Protein AF-A0A3D1CUQ1-F1 (afdb_monomer)

pLDDT: mean 96.92, std 2.66, range [75.31, 98.81]

Mean predicted aligned error: 4.0 Å

Solvent-accessible surface area (backbone atoms only — not comparable to full-atom values): 6976 Å² total; per-residue (Å²): 112,74,66,58,54,52,53,55,47,51,54,48,48,56,54,50,75,69,60,62,53,64,35,72,67,31,57,82,62,23,72,33,63,72,55,46,70,77,44,68,88,57,63,58,69,59,53,31,39,53,54,31,43,74,72,77,26,44,60,46,75,86,38,49,64,54,74,76,61,62,45,58,51,52,52,52,53,43,51,53,52,47,49,50,53,52,49,53,52,51,53,50,54,51,46,34,40,75,73,63,78,42,81,82,84,86,54,92,92,66,77,93,43,98,85,56,128

Sequence (117 aa):
EILVFADRLRTELQVLEQLEVEGKLTGAVGNFNAHQIIWPNADWLKLSAEFITSLGLKPQLVTTQILPAESYSRIFSSLVRINGILLDLTQDIWRYISDGCLIQKPISGQVGSSTMP

Radius of gyration: 24.75 Å; Cα contacts (8 Å, |Δi|>4): 100; chains: 1; bounding box: 49×30×69 Å

Secondary structure (DSSP, 8-state):
-HHHHHHHHHHHHHHHHTPPPEE----SSSS-HHHHHH-TTS-HHHHHHHHHHHTT-EE--S-SSS--SHHHHHHHHHHHHHHHHHHHHHHHHHHHHHTTSS-PPP-TT--S-SS--

Nearest PDB structures (foldseek):
  2ptr-assembly1_A-2  TM=9.852E-01  e=9.232E-10  Escherichia coli
  3gzh-assembly1_A  TM=9.843E-01  e=1.294E-09  Escherichia coli O157:H7
  2ptq-assembly1_A  TM=9.825E-01  e=1.384E-09  Escherichia coli
  2ptr-assembly1_B-2  TM=9.876E-01  e=3.327E-09  Escherichia coli
  2pts-assembly1_A  TM=9.865E-01  e=3.084E-08  Escherichia coli

Structure (mmCIF, N/CA/C/O backbone):
data_AF-A0A3D1CUQ1-F1
#
_entry.id   AF-A0A3D1CUQ1-F1
#
loop_
_atom_site.group_PDB
_atom_site.id
_atom_site.type_symbol
_atom_site.label_atom_id
_atom_site.label_alt_id
_atom_site.label_comp_id
_atom_site.label_asym_id
_atom_site.label_entity_id
_atom_site.label_seq_id
_atom_site.pdbx_PDB_ins_code
_atom_site.Cartn_x
_atom_site.Cartn_y
_atom_site.Cartn_z
_atom_site.occupancy
_atom_site.B_iso_or_equiv
_atom_site.auth_seq_id
_atom_site.auth_comp_id
_atom_site.auth_asym_id
_atom_site.auth_atom_id
_atom_site.pdbx_PDB_model_num
ATOM 1 N N . GLU A 1 1 ? -24.219 -1.281 14.483 1.00 93.88 1 GLU A N 1
ATOM 2 C CA . GLU A 1 1 ? -23.146 -0.270 14.348 1.00 93.88 1 GLU A CA 1
ATOM 3 C C . GLU A 1 1 ? -21.776 -0.866 14.025 1.00 93.88 1 GLU A C 1
ATOM 5 O O . GLU A 1 1 ? -21.452 -0.917 12.851 1.00 93.88 1 GLU A O 1
ATOM 10 N N . ILE A 1 2 ? -20.989 -1.411 14.966 1.00 97.00 2 ILE A N 1
ATOM 11 C CA . ILE A 1 2 ? -19.577 -1.811 14.700 1.00 97.00 2 ILE A CA 1
ATOM 12 C C . ILE A 1 2 ? -19.378 -2.765 13.503 1.00 97.00 2 ILE A C 1
ATOM 14 O O . ILE A 1 2 ? -18.418 -2.617 12.747 1.00 97.00 2 ILE A O 1
ATOM 18 N N . LEU A 1 3 ? -20.298 -3.710 13.276 1.00 98.19 3 LEU A N 1
ATOM 19 C CA . LEU A 1 3 ? -20.234 -4.615 12.118 1.00 98.19 3 LEU A CA 1
ATOM 20 C C . LEU A 1 3 ? -20.277 -3.883 10.763 1.00 98.19 3 LEU A C 1
ATOM 22 O O . LEU A 1 3 ? -19.680 -4.370 9.809 1.00 98.19 3 LEU A O 1
ATOM 26 N N . VAL A 1 4 ? -20.919 -2.712 10.680 1.00 98.38 4 VAL A N 1
ATOM 27 C CA . VAL A 1 4 ? -20.962 -1.888 9.458 1.00 98.38 4 VAL A CA 1
ATOM 28 C C . VAL A 1 4 ? -19.558 -1.408 9.090 1.00 98.38 4 VAL A C 1
ATOM 30 O O . VAL A 1 4 ? -19.155 -1.490 7.932 1.00 98.38 4 VAL A O 1
ATOM 33 N N . PHE A 1 5 ? -18.773 -0.964 10.076 1.00 98.44 5 PHE A N 1
ATOM 34 C CA . PHE A 1 5 ? -17.382 -0.563 9.863 1.00 98.44 5 PHE A CA 1
ATOM 35 C C . PHE A 1 5 ? -16.502 -1.748 9.473 1.00 98.44 5 PHE A C 1
ATOM 37 O O . PHE A 1 5 ? -15.701 -1.627 8.550 1.00 98.44 5 PHE A O 1
ATOM 44 N N . ALA A 1 6 ? -16.675 -2.899 10.129 1.00 98.31 6 ALA A N 1
ATOM 45 C CA . ALA A 1 6 ? -15.927 -4.111 9.799 1.00 98.31 6 ALA A CA 1
ATOM 46 C C . ALA A 1 6 ? -16.175 -4.561 8.348 1.00 98.31 6 ALA A C 1
ATOM 48 O O . ALA A 1 6 ? -15.229 -4.903 7.640 1.00 98.31 6 ALA A O 1
ATOM 49 N N . ASP A 1 7 ? -17.426 -4.513 7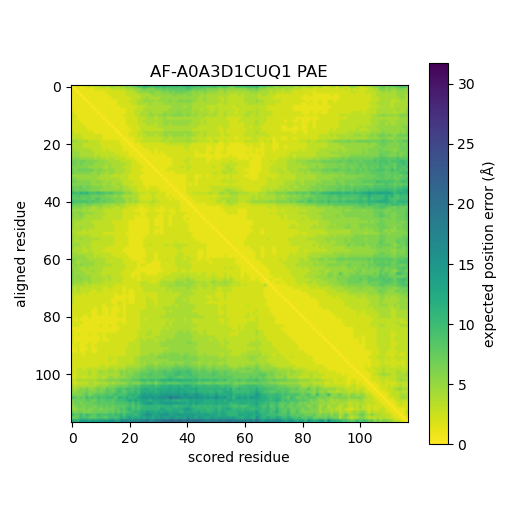.886 1.00 98.44 7 ASP A N 1
ATOM 50 C CA . ASP A 1 7 ? -17.786 -4.877 6.514 1.00 98.44 7 ASP A CA 1
ATOM 51 C C . ASP A 1 7 ? -17.214 -3.900 5.469 1.00 98.44 7 ASP A C 1
ATOM 53 O O . ASP A 1 7 ? -16.602 -4.323 4.481 1.00 98.44 7 ASP A O 1
ATOM 57 N N . ARG A 1 8 ? -17.316 -2.588 5.733 1.00 98.38 8 ARG A N 1
ATOM 58 C CA . ARG A 1 8 ? -16.716 -1.533 4.895 1.00 98.38 8 ARG A CA 1
ATOM 59 C C . ARG A 1 8 ? -15.194 -1.680 4.806 1.00 98.38 8 ARG A C 1
ATOM 61 O O . ARG A 1 8 ? -14.641 -1.649 3.709 1.00 98.38 8 ARG A O 1
ATOM 68 N N . LEU A 1 9 ? -14.521 -1.880 5.944 1.00 98.44 9 LEU A N 1
ATOM 69 C CA . LEU A 1 9 ? -13.068 -2.070 5.999 1.00 98.44 9 LEU A CA 1
ATOM 70 C C . LEU A 1 9 ? -12.637 -3.328 5.256 1.00 98.44 9 LEU A C 1
ATOM 72 O O . LEU A 1 9 ? -11.686 -3.274 4.486 1.00 98.44 9 LEU A O 1
ATOM 76 N N . ARG A 1 10 ? -13.345 -4.446 5.445 1.00 98.19 10 ARG A N 1
ATOM 77 C CA . ARG A 1 10 ? -13.057 -5.698 4.738 1.00 98.19 10 ARG A CA 1
ATOM 78 C C . ARG A 1 10 ? -13.076 -5.500 3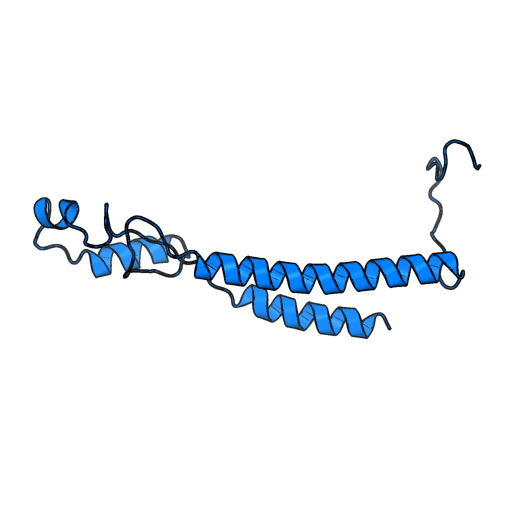.224 1.00 98.19 10 ARG A C 1
ATOM 80 O O . ARG A 1 10 ? -12.168 -5.968 2.546 1.00 98.19 10 ARG A O 1
ATOM 87 N N . THR A 1 11 ? -14.078 -4.793 2.711 1.00 97.31 11 THR A N 1
ATOM 88 C CA . THR A 1 11 ? -14.204 -4.521 1.273 1.00 97.31 11 THR A CA 1
ATOM 89 C C . THR A 1 11 ? -13.031 -3.685 0.758 1.00 97.31 11 THR A C 1
ATOM 91 O O . THR A 1 11 ? -12.413 -4.036 -0.243 1.00 97.31 11 THR A O 1
ATOM 94 N N . GLU A 1 12 ? -12.663 -2.610 1.458 1.00 97.81 12 GLU A N 1
ATOM 95 C CA . GLU A 1 12 ? -11.539 -1.762 1.040 1.00 97.81 12 GLU A CA 1
ATOM 96 C C . GLU A 1 12 ? -10.170 -2.439 1.201 1.00 97.81 12 GLU A C 1
ATOM 98 O O . GLU A 1 12 ? -9.266 -2.190 0.403 1.00 97.81 12 GLU A O 1
ATOM 103 N N . LEU A 1 13 ? -10.011 -3.326 2.188 1.00 98.12 13 LEU A N 1
ATOM 104 C CA . LEU A 1 13 ? -8.811 -4.152 2.335 1.00 98.12 13 LEU A CA 1
ATOM 105 C C . LEU A 1 13 ? -8.662 -5.125 1.164 1.00 98.12 13 LEU A C 1
ATOM 107 O O . LEU A 1 13 ? -7.577 -5.216 0.603 1.00 98.12 13 LEU A O 1
ATOM 111 N N . GLN A 1 14 ? -9.748 -5.772 0.730 1.00 97.88 14 GLN A N 1
ATOM 112 C CA . GLN A 1 14 ? -9.728 -6.637 -0.456 1.00 97.88 14 GLN A CA 1
ATOM 113 C C . GLN A 1 14 ? -9.339 -5.869 -1.722 1.00 97.88 14 GLN A C 1
ATOM 115 O O . GLN A 1 14 ? -8.599 -6.391 -2.553 1.00 97.88 14 GLN A O 1
ATOM 120 N N . VAL A 1 15 ? -9.805 -4.623 -1.870 1.00 97.62 15 VAL A N 1
ATOM 121 C CA . VAL A 1 15 ? -9.374 -3.756 -2.976 1.00 97.62 15 VAL A CA 1
ATOM 122 C C . VAL A 1 15 ? -7.878 -3.475 -2.874 1.00 97.62 15 VAL A C 1
ATOM 124 O O . VAL A 1 15 ? -7.169 -3.664 -3.857 1.00 97.62 15 VAL A O 1
ATOM 127 N N . LEU A 1 16 ? -7.390 -3.058 -1.701 1.00 97.81 16 LEU A N 1
ATOM 128 C CA . LEU A 1 16 ? -5.979 -2.735 -1.479 1.00 97.81 16 LEU A CA 1
ATOM 129 C C . LEU A 1 16 ? -5.056 -3.935 -1.747 1.00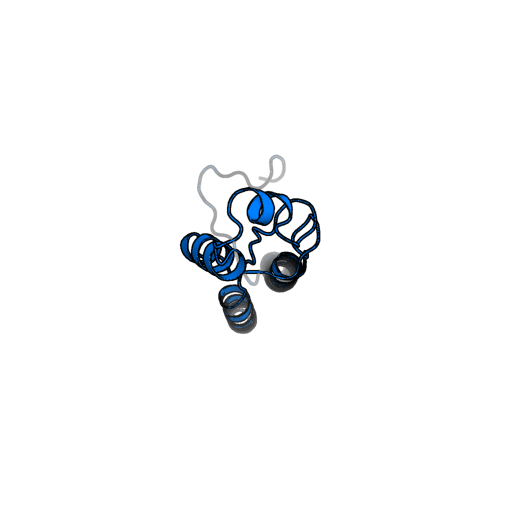 97.81 16 LEU A C 1
ATOM 131 O O . LEU A 1 16 ? -4.020 -3.761 -2.382 1.00 97.81 16 LEU A O 1
ATOM 135 N N . GLU A 1 17 ? -5.441 -5.136 -1.313 1.00 97.00 17 GLU A N 1
ATOM 136 C CA . GLU A 1 17 ? -4.695 -6.388 -1.526 1.00 97.00 17 GLU A CA 1
ATOM 137 C C . GLU A 1 17 ? -4.545 -6.759 -3.008 1.00 97.00 17 GLU A C 1
ATOM 139 O O . GLU A 1 17 ? -3.582 -7.425 -3.383 1.00 97.00 17 GLU A O 1
ATOM 144 N N . GLN A 1 18 ? -5.473 -6.321 -3.862 1.00 96.88 18 GLN A N 1
ATOM 145 C CA . GLN A 1 18 ? -5.435 -6.569 -5.306 1.00 96.88 18 GLN A CA 1
ATOM 146 C C . GLN A 1 18 ? -4.629 -5.517 -6.082 1.00 96.88 18 GLN A C 1
ATOM 148 O O . GLN A 1 18 ? -4.417 -5.674 -7.286 1.00 96.88 18 GLN A O 1
ATOM 153 N N . LEU A 1 19 ? -4.199 -4.425 -5.440 1.00 97.25 19 LEU A N 1
ATOM 154 C CA . LEU A 1 19 ? -3.448 -3.373 -6.117 1.00 97.25 19 LEU A CA 1
ATOM 155 C C . LEU A 1 19 ? -1.989 -3.780 -6.318 1.00 97.25 19 LEU A C 1
ATOM 157 O O . LEU A 1 19 ? -1.227 -3.962 -5.373 1.00 97.25 19 LEU A O 1
ATOM 161 N N . GLU A 1 20 ? -1.580 -3.842 -7.580 1.00 95.69 20 GLU A N 1
ATOM 162 C CA . GLU A 1 20 ? -0.199 -4.128 -7.956 1.00 95.69 20 GLU A CA 1
ATOM 163 C C . GLU A 1 20 ? 0.663 -2.859 -7.943 1.00 95.69 20 GLU A C 1
ATOM 165 O O . GLU A 1 20 ? 0.254 -1.793 -8.423 1.00 95.69 20 GLU A O 1
ATOM 170 N N . VAL A 1 21 ? 1.895 -2.997 -7.451 1.00 97.00 21 VAL A N 1
ATOM 171 C CA . VAL A 1 21 ? 2.932 -1.969 -7.568 1.00 97.00 21 VAL A CA 1
ATOM 172 C C . VAL A 1 21 ? 3.678 -2.183 -8.881 1.00 97.00 21 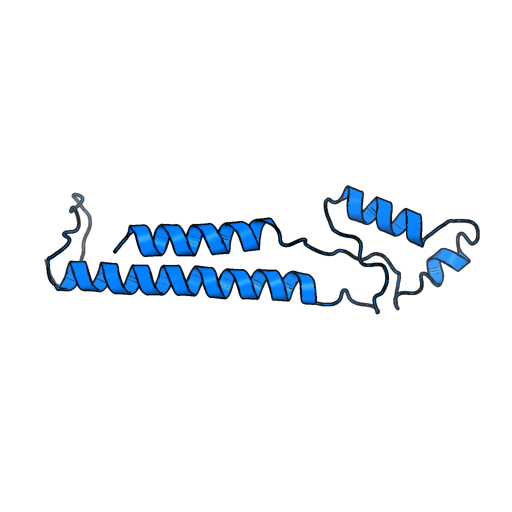VAL A C 1
ATOM 174 O O . VAL A 1 21 ? 4.237 -3.254 -9.126 1.00 97.00 21 VAL A O 1
ATOM 177 N N . GLU A 1 22 ? 3.684 -1.163 -9.734 1.00 98.00 22 GLU A N 1
ATOM 178 C CA . GLU A 1 22 ? 4.410 -1.193 -11.000 1.00 98.00 22 GLU A CA 1
ATOM 179 C C . GLU A 1 22 ? 5.888 -0.820 -10.802 1.00 98.00 22 GLU A C 1
ATOM 181 O O . GLU A 1 22 ? 6.244 -0.038 -9.920 1.00 98.00 22 GLU A O 1
ATOM 186 N N . GLY A 1 23 ? 6.757 -1.378 -11.642 1.00 97.81 23 GLY A N 1
ATOM 187 C CA . GLY A 1 23 ? 8.177 -1.043 -11.718 1.00 97.81 23 GLY A CA 1
ATOM 188 C C . GLY A 1 23 ? 8.613 -0.833 -13.165 1.00 97.81 23 GLY A C 1
ATOM 189 O O . GLY A 1 23 ? 7.962 -1.318 -14.090 1.00 97.81 23 GLY A O 1
ATOM 190 N N . LYS A 1 24 ? 9.725 -0.114 -13.378 1.00 97.62 24 LYS A N 1
ATOM 191 C CA . LYS A 1 24 ? 10.259 0.140 -14.726 1.00 97.62 24 LYS A CA 1
ATOM 192 C C . LYS A 1 24 ? 11.770 -0.005 -14.825 1.00 97.62 24 LYS A C 1
ATOM 194 O O . LYS A 1 24 ? 12.516 0.446 -13.957 1.00 97.62 24 LYS A O 1
ATOM 199 N N . LEU A 1 25 ? 12.208 -0.512 -15.972 1.00 98.00 25 LEU A N 1
ATOM 200 C CA . LEU A 1 25 ? 13.591 -0.528 -16.432 1.00 98.00 25 LEU A CA 1
ATOM 201 C C . LEU A 1 25 ? 13.564 -0.366 -17.952 1.00 98.00 25 LEU A C 1
ATOM 203 O O . LEU A 1 25 ? 13.371 -1.324 -18.681 1.00 98.00 25 LEU A O 1
ATOM 207 N N . THR A 1 26 ? 13.673 0.866 -18.439 1.00 97.62 26 THR A N 1
ATOM 208 C CA . THR A 1 26 ? 13.473 1.205 -19.867 1.00 97.62 26 THR A CA 1
ATOM 209 C C . THR A 1 26 ? 14.509 2.217 -20.379 1.00 97.62 26 THR A C 1
ATOM 211 O O . THR A 1 26 ? 14.409 2.784 -21.469 1.00 97.62 26 THR A O 1
ATOM 214 N N . GLY A 1 27 ? 15.561 2.455 -19.589 1.00 96.62 27 GLY A N 1
ATOM 215 C CA . GLY A 1 27 ? 16.605 3.435 -19.883 1.00 96.62 27 GLY A CA 1
ATOM 216 C C . GLY A 1 27 ? 16.171 4.891 -19.669 1.00 96.62 27 GLY A C 1
ATOM 217 O O . GLY A 1 27 ? 15.201 5.177 -18.965 1.00 96.62 27 GLY A O 1
ATOM 218 N N . ALA A 1 28 ? 16.936 5.817 -20.258 1.00 97.38 28 ALA A N 1
ATOM 219 C CA . ALA A 1 28 ? 16.835 7.253 -19.986 1.00 97.38 28 ALA A CA 1
ATOM 220 C C . ALA A 1 28 ? 15.489 7.876 -20.385 1.00 97.38 28 ALA A C 1
ATOM 222 O O . ALA A 1 28 ? 15.029 8.787 -19.712 1.00 97.38 28 ALA A O 1
ATOM 223 N N . VAL A 1 29 ? 14.867 7.397 -21.465 1.00 97.31 29 VAL A N 1
ATOM 224 C CA . VAL A 1 29 ? 13.638 7.985 -22.033 1.00 97.31 29 VAL A CA 1
ATOM 225 C C . VAL A 1 29 ? 12.593 6.937 -22.427 1.00 97.31 29 VAL A C 1
ATOM 227 O O . VAL A 1 29 ? 11.708 7.240 -23.214 1.00 97.31 29 VAL A O 1
ATOM 230 N N . GLY A 1 30 ? 12.705 5.706 -21.920 1.00 97.19 30 GLY A N 1
ATOM 231 C CA . GLY A 1 30 ? 11.714 4.656 -22.186 1.00 97.19 30 GLY A CA 1
ATOM 232 C C . GLY A 1 30 ? 12.026 3.688 -23.331 1.00 97.19 30 GLY A C 1
ATOM 233 O O . GLY A 1 30 ? 11.277 2.744 -23.531 1.00 97.19 30 GLY A O 1
ATOM 234 N N . ASN A 1 31 ? 13.121 3.897 -24.072 1.00 97.00 31 ASN A N 1
ATOM 235 C CA . ASN A 1 31 ? 13.373 3.208 -25.349 1.00 97.00 31 ASN A CA 1
ATOM 236 C C . ASN A 1 31 ? 14.628 2.321 -25.373 1.00 97.00 31 ASN A C 1
ATOM 238 O O . ASN A 1 31 ? 15.076 1.928 -26.442 1.00 97.00 31 ASN A O 1
ATOM 242 N N . PHE A 1 32 ? 15.261 2.052 -24.227 1.00 97.56 32 PHE A N 1
ATOM 243 C CA . PHE A 1 32 ? 16.458 1.196 -24.151 1.00 97.56 32 PHE A CA 1
ATOM 244 C C . PHE A 1 32 ? 17.668 1.637 -25.006 1.00 97.56 32 PHE A C 1
ATOM 246 O O . PHE A 1 32 ? 18.616 0.873 -25.131 1.00 97.56 32 PHE A O 1
ATOM 253 N N . ASN A 1 33 ? 17.711 2.875 -25.520 1.00 97.56 33 ASN A N 1
ATOM 254 C CA . ASN A 1 33 ? 18.725 3.355 -26.481 1.00 97.56 33 ASN A CA 1
ATOM 255 C C . ASN A 1 33 ? 20.175 2.933 -26.162 1.00 97.56 33 ASN A C 1
ATOM 257 O O . ASN A 1 33 ? 20.850 2.343 -26.998 1.00 97.56 33 ASN A O 1
ATOM 261 N N . ALA A 1 34 ? 20.655 3.196 -24.941 1.00 97.19 34 ALA A N 1
ATOM 262 C CA . ALA A 1 34 ? 22.018 2.833 -24.536 1.00 97.19 34 ALA A CA 1
ATOM 263 C C . ALA A 1 34 ? 22.237 1.311 -24.462 1.00 97.19 34 ALA A C 1
ATOM 265 O O . ALA A 1 34 ? 23.300 0.814 -24.823 1.00 97.19 34 ALA A O 1
ATOM 266 N N . HIS A 1 35 ? 21.217 0.572 -24.029 1.00 96.81 35 HIS A N 1
ATOM 267 C CA . HIS A 1 35 ? 21.261 -0.881 -23.905 1.00 96.81 35 HIS A CA 1
ATOM 268 C C . HIS A 1 35 ? 21.339 -1.536 -25.290 1.00 96.81 35 HIS A C 1
ATOM 270 O O . HIS A 1 35 ? 22.179 -2.405 -25.514 1.00 96.81 35 HIS A O 1
ATOM 276 N N . GLN A 1 36 ? 20.542 -1.039 -26.241 1.00 96.50 36 GLN A N 1
ATOM 277 C CA . GLN A 1 36 ? 20.530 -1.513 -27.625 1.00 96.50 36 GLN A CA 1
ATOM 278 C C . GLN A 1 36 ? 21.858 -1.250 -28.352 1.00 96.50 36 GLN A C 1
ATOM 280 O O . GLN A 1 36 ? 22.236 -2.033 -29.215 1.00 96.50 36 GLN A O 1
ATOM 285 N N . ILE A 1 37 ? 22.591 -0.185 -27.998 1.00 97.12 37 ILE A N 1
ATOM 286 C CA . ILE A 1 37 ? 23.934 0.083 -28.544 1.00 97.12 37 ILE A CA 1
ATOM 287 C C . ILE A 1 37 ? 24.953 -0.941 -28.026 1.00 97.12 37 ILE A C 1
ATOM 289 O O . ILE A 1 37 ? 25.773 -1.435 -28.796 1.00 97.12 37 ILE A O 1
ATOM 293 N N . ILE A 1 38 ? 2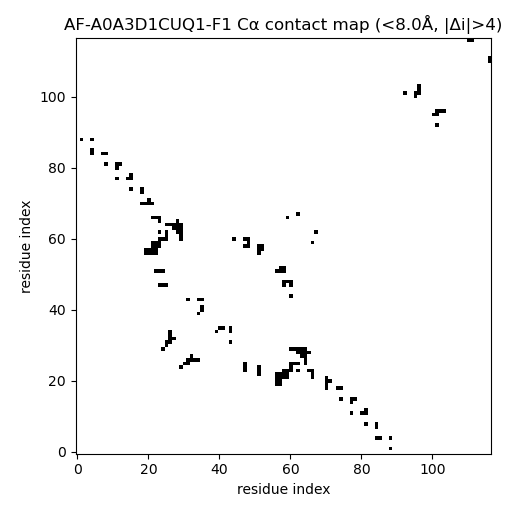4.913 -1.254 -26.728 1.00 96.19 38 ILE A N 1
ATOM 294 C CA . ILE A 1 38 ? 25.891 -2.144 -26.083 1.00 96.19 38 ILE A CA 1
ATOM 295 C C . ILE A 1 38 ? 25.626 -3.610 -26.440 1.00 96.19 38 ILE A C 1
ATOM 297 O O . ILE A 1 38 ? 26.564 -4.363 -26.692 1.00 96.19 38 ILE A O 1
ATOM 301 N N . TRP A 1 39 ? 24.357 -4.021 -26.479 1.00 97.06 39 TRP A N 1
ATOM 302 C CA . TRP A 1 39 ? 23.962 -5.390 -26.804 1.00 97.06 39 TRP A CA 1
ATOM 303 C C . TRP A 1 39 ? 22.748 -5.396 -27.748 1.00 97.06 39 TRP A C 1
ATOM 305 O O . TRP A 1 39 ? 21.609 -5.551 -27.304 1.00 97.06 39 TRP A O 1
ATOM 315 N N . PRO A 1 40 ? 22.978 -5.265 -29.068 1.00 95.69 40 PRO A N 1
ATOM 316 C CA . PRO A 1 40 ? 21.901 -5.139 -30.056 1.00 95.69 40 PRO A CA 1
ATOM 317 C C . PRO A 1 40 ? 21.026 -6.390 -30.207 1.00 95.69 40 PRO A C 1
ATOM 319 O O . PRO A 1 40 ? 19.872 -6.299 -30.614 1.00 95.69 40 PRO A O 1
ATOM 322 N N . ASN A 1 41 ? 21.585 -7.562 -29.899 1.00 97.44 41 ASN A N 1
ATOM 323 C CA . ASN A 1 41 ? 20.918 -8.854 -30.077 1.00 97.44 41 ASN A CA 1
ATOM 324 C C . ASN A 1 41 ? 20.118 -9.305 -28.841 1.00 97.44 41 ASN A C 1
ATOM 326 O O . ASN A 1 41 ? 19.521 -10.378 -28.874 1.00 97.44 41 ASN A O 1
ATOM 330 N N . ALA A 1 42 ? 20.151 -8.547 -27.740 1.00 97.00 42 ALA A N 1
ATOM 331 C CA . ALA A 1 42 ? 19.391 -8.875 -26.540 1.00 97.00 42 ALA A CA 1
ATOM 332 C C . ALA A 1 42 ? 17.933 -8.415 -26.666 1.00 97.00 42 ALA A C 1
ATOM 334 O O . ALA A 1 42 ? 17.654 -7.306 -27.120 1.00 97.00 42 ALA A O 1
ATOM 335 N N . ASP A 1 43 ? 17.001 -9.248 -26.200 1.00 97.69 43 ASP A N 1
ATOM 336 C CA . ASP A 1 43 ? 15.599 -8.862 -26.047 1.00 97.69 43 ASP A CA 1
ATOM 337 C C . ASP A 1 43 ? 15.426 -8.065 -24.746 1.00 97.69 43 ASP A C 1
ATOM 339 O O . ASP A 1 43 ? 15.130 -8.605 -23.677 1.00 97.69 43 ASP A O 1
ATOM 343 N N . TRP A 1 44 ? 15.671 -6.758 -24.829 1.00 96.88 44 TRP A N 1
ATOM 344 C CA . TRP A 1 44 ? 15.620 -5.867 -23.672 1.00 96.88 44 TRP A CA 1
ATOM 345 C C . TRP A 1 44 ? 14.224 -5.712 -23.069 1.00 96.88 44 TRP A C 1
ATOM 347 O O . TRP A 1 44 ? 14.119 -5.472 -21.866 1.00 96.88 44 TRP A O 1
ATOM 357 N N . LEU A 1 45 ? 13.162 -5.890 -23.860 1.00 97.25 45 LEU A N 1
ATOM 358 C CA . LEU A 1 45 ? 11.793 -5.885 -23.343 1.00 97.25 45 LEU A CA 1
ATOM 359 C C . LEU A 1 45 ? 11.571 -7.091 -22.434 1.00 97.25 45 LEU A C 1
ATOM 361 O O . LEU A 1 45 ? 11.103 -6.931 -21.305 1.00 97.25 45 LEU A O 1
ATOM 365 N N . LYS A 1 46 ? 11.971 -8.279 -22.897 1.00 98.25 46 LYS A N 1
ATOM 366 C CA . LYS A 1 46 ? 11.881 -9.508 -22.111 1.00 98.25 46 LYS A CA 1
ATOM 367 C C . LYS A 1 46 ? 12.757 -9.452 -20.860 1.00 98.25 46 LYS A C 1
ATOM 369 O O . LYS A 1 46 ? 12.253 -9.697 -19.770 1.00 98.25 46 LYS A O 1
ATOM 374 N N . LEU A 1 47 ? 14.028 -9.066 -20.995 1.00 98.00 47 LEU A N 1
ATOM 375 C CA . LEU A 1 47 ? 14.958 -8.968 -19.862 1.00 98.00 47 LEU A CA 1
ATOM 376 C C . LEU A 1 47 ? 14.475 -7.971 -18.803 1.00 98.00 47 LEU A C 1
ATOM 378 O O . LEU A 1 47 ? 14.568 -8.240 -17.608 1.00 98.00 47 LEU A O 1
ATOM 382 N N . SER A 1 48 ? 13.941 -6.826 -19.235 1.00 98.19 48 SER A N 1
ATOM 383 C CA . SER A 1 48 ? 13.356 -5.834 -18.334 1.00 98.19 48 SER A CA 1
ATOM 384 C C . SER A 1 48 ? 12.153 -6.396 -17.581 1.00 98.19 48 SER A C 1
ATOM 386 O O . SER A 1 48 ? 12.097 -6.291 -16.355 1.00 98.19 48 SER A O 1
ATOM 388 N N . ALA A 1 49 ? 11.224 -7.041 -18.293 1.00 98.62 49 ALA A N 1
ATOM 389 C CA . ALA A 1 49 ? 10.048 -7.646 -17.682 1.00 98.62 49 ALA A CA 1
ATOM 390 C C . ALA A 1 49 ? 10.430 -8.727 -16.662 1.00 98.62 49 ALA A C 1
A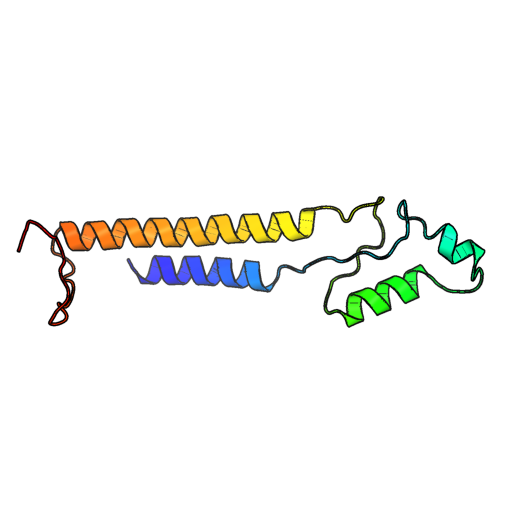TOM 392 O O . ALA A 1 49 ? 9.969 -8.678 -15.526 1.00 98.62 49 ALA A O 1
ATOM 393 N N . GLU A 1 50 ? 11.324 -9.645 -17.033 1.00 98.62 50 GLU A N 1
ATOM 394 C CA . GLU A 1 50 ? 11.814 -10.707 -16.149 1.00 98.62 50 GLU A CA 1
ATOM 395 C C . GLU A 1 50 ? 12.511 -10.137 -14.910 1.00 98.62 50 GLU A C 1
ATOM 397 O O . GLU A 1 50 ? 12.241 -10.580 -13.792 1.00 98.62 50 GLU A O 1
ATOM 402 N N . PHE A 1 51 ? 13.350 -9.112 -15.082 1.00 98.50 51 PHE A N 1
ATOM 403 C CA . PHE A 1 51 ? 14.017 -8.447 -13.968 1.00 98.50 51 PHE A CA 1
ATOM 404 C C . PHE A 1 51 ? 13.013 -7.803 -13.007 1.00 98.50 51 PHE A C 1
ATOM 406 O O . PHE A 1 51 ? 13.078 -8.041 -11.803 1.00 98.50 51 PHE A O 1
ATOM 413 N N . ILE A 1 52 ? 12.052 -7.027 -13.513 1.00 98.44 52 ILE A N 1
ATOM 414 C CA . ILE A 1 52 ? 11.054 -6.351 -12.672 1.00 98.44 52 ILE A CA 1
ATOM 415 C C . ILE A 1 52 ? 10.166 -7.377 -11.954 1.00 98.44 52 ILE A C 1
ATOM 417 O O . ILE A 1 52 ? 9.942 -7.257 -10.749 1.00 98.44 52 ILE A O 1
ATOM 421 N N . THR A 1 53 ? 9.721 -8.422 -12.654 1.00 98.50 53 THR A N 1
ATOM 422 C CA . THR A 1 53 ? 8.943 -9.511 -12.050 1.00 98.50 53 THR A CA 1
ATOM 423 C C . THR A 1 53 ? 9.740 -10.257 -10.982 1.00 98.50 53 THR A C 1
ATOM 425 O O . THR A 1 53 ? 9.173 -10.612 -9.951 1.00 98.50 53 THR A O 1
ATOM 428 N N . SER A 1 54 ? 11.055 -10.435 -11.153 1.00 98.50 54 SER A N 1
ATOM 429 C CA . SER A 1 54 ? 11.910 -11.054 -10.127 1.00 98.50 54 SER A CA 1
ATOM 430 C C . SER A 1 54 ? 11.966 -10.261 -8.811 1.00 98.50 54 SER A C 1
ATOM 432 O O . SER A 1 54 ? 12.258 -10.833 -7.764 1.00 98.50 54 SER A O 1
ATOM 434 N N . LEU A 1 55 ? 11.631 -8.965 -8.846 1.00 98.19 55 LEU A N 1
ATOM 435 C CA . LEU A 1 55 ? 11.510 -8.097 -7.670 1.00 98.19 55 LEU A CA 1
ATOM 436 C C . LEU A 1 55 ? 10.101 -8.115 -7.047 1.00 98.19 55 LEU A C 1
ATOM 438 O O . LEU A 1 55 ? 9.851 -7.384 -6.092 1.00 98.19 55 LEU A O 1
ATOM 442 N N . GLY A 1 56 ? 9.173 -8.913 -7.586 1.00 97.31 56 GLY A N 1
ATOM 443 C CA . GLY A 1 56 ? 7.777 -8.960 -7.142 1.00 97.31 56 GLY A CA 1
ATOM 444 C C . GLY A 1 56 ? 6.937 -7.765 -7.601 1.00 97.31 56 GLY A C 1
ATOM 445 O O . GLY A 1 56 ? 5.893 -7.492 -7.014 1.00 97.31 56 GLY A O 1
ATOM 446 N N . LEU A 1 57 ? 7.387 -7.038 -8.627 1.00 97.88 57 LEU A N 1
ATOM 447 C CA . LEU A 1 57 ? 6.693 -5.875 -9.178 1.00 97.88 57 LEU A CA 1
ATOM 448 C C . LEU A 1 57 ? 6.035 -6.209 -10.520 1.00 97.88 57 LEU A C 1
ATOM 450 O O . LEU A 1 57 ? 6.508 -7.067 -11.271 1.00 97.88 57 LEU A O 1
ATOM 454 N N . LYS A 1 58 ? 4.977 -5.471 -10.863 1.00 97.94 58 LYS A N 1
ATOM 455 C CA . LYS A 1 58 ? 4.365 -5.535 -12.191 1.00 97.94 58 LYS A CA 1
ATOM 456 C C . LYS A 1 58 ? 5.220 -4.757 -13.201 1.00 97.94 58 LYS A C 1
ATOM 458 O O . LYS A 1 58 ? 5.446 -3.562 -12.999 1.00 97.94 58 LYS A O 1
ATOM 463 N N . PRO A 1 59 ? 5.677 -5.369 -14.304 1.00 97.94 59 PRO A N 1
ATOM 464 C CA . PRO A 1 59 ? 6.428 -4.646 -15.322 1.00 97.94 59 PRO A CA 1
ATOM 465 C C . PRO A 1 59 ? 5.589 -3.576 -16.025 1.00 97.94 59 PRO A C 1
ATOM 467 O O . PRO A 1 59 ? 4.530 -3.873 -16.576 1.00 97.94 59 PRO A O 1
ATOM 470 N N . GLN A 1 60 ? 6.108 -2.349 -16.071 1.00 97.56 60 GLN A N 1
ATOM 471 C CA . GLN A 1 60 ? 5.628 -1.278 -16.939 1.00 97.56 60 GLN A CA 1
ATOM 472 C C . GLN A 1 60 ? 6.698 -0.977 -17.995 1.00 97.56 60 GLN A C 1
ATOM 474 O O . GLN A 1 60 ? 7.740 -0.383 -17.705 1.00 97.56 60 GLN A O 1
ATOM 479 N N . LEU A 1 61 ? 6.446 -1.425 -19.226 1.00 96.81 61 LEU A N 1
ATOM 480 C CA . LEU A 1 61 ? 7.414 -1.357 -20.327 1.00 96.81 61 LEU A CA 1
ATOM 481 C C . LEU A 1 61 ? 7.256 -0.100 -21.187 1.00 96.81 61 LEU A C 1
ATOM 483 O O . LEU A 1 61 ? 8.185 0.266 -21.902 1.00 96.81 61 LEU A O 1
ATOM 487 N N . VAL A 1 62 ? 6.106 0.574 -21.109 1.00 96.75 62 VAL A N 1
ATOM 488 C CA . VAL A 1 62 ? 5.846 1.815 -21.844 1.00 96.75 62 VAL A CA 1
ATOM 489 C C . VAL A 1 62 ? 5.917 2.972 -20.860 1.00 96.75 62 VAL A C 1
ATOM 491 O O . VAL A 1 62 ? 4.957 3.285 -20.160 1.00 96.75 62 VAL A O 1
ATOM 494 N N . THR A 1 63 ? 7.087 3.599 -20.778 1.00 97.12 63 THR A N 1
ATOM 495 C CA . THR A 1 63 ? 7.333 4.715 -19.860 1.00 97.12 63 THR A CA 1
ATOM 496 C C . THR A 1 63 ? 8.077 5.841 -20.550 1.00 97.12 63 THR A C 1
ATOM 498 O O . THR A 1 63 ? 8.672 5.661 -21.606 1.00 97.12 63 THR A O 1
ATOM 501 N N . THR A 1 64 ? 8.122 7.000 -19.902 1.00 97.44 64 THR A N 1
ATOM 502 C CA . THR A 1 64 ? 9.128 8.020 -20.207 1.00 97.44 64 THR A CA 1
ATOM 503 C C . THR A 1 64 ? 10.396 7.735 -19.386 1.00 97.44 64 THR A C 1
ATOM 505 O O . THR A 1 64 ? 10.699 6.583 -19.052 1.00 97.44 64 THR A O 1
ATOM 508 N N . GLN A 1 65 ? 11.142 8.779 -19.014 1.00 98.19 65 GLN A N 1
ATOM 509 C CA . GLN A 1 65 ? 12.215 8.677 -18.027 1.00 98.19 65 GLN A CA 1
ATOM 510 C C . GLN A 1 65 ? 11.717 8.190 -16.659 1.00 98.19 65 GLN A C 1
ATOM 512 O O . GLN A 1 65 ? 12.477 7.542 -15.937 1.00 98.19 65 GLN A O 1
ATOM 517 N N . ILE A 1 66 ? 10.470 8.484 -16.296 1.00 97.31 66 ILE A N 1
ATOM 518 C CA . ILE A 1 66 ? 9.882 8.121 -15.003 1.00 97.31 66 ILE A CA 1
ATOM 519 C C . ILE A 1 66 ? 8.797 7.060 -15.176 1.00 97.31 66 ILE A C 1
ATOM 521 O O . ILE A 1 66 ? 8.217 6.921 -16.253 1.00 97.31 66 ILE A O 1
ATOM 525 N N . LEU A 1 67 ? 8.536 6.310 -14.104 1.00 97.00 67 LEU A N 1
ATOM 526 C CA . LEU A 1 67 ? 7.362 5.450 -14.037 1.00 97.00 67 LEU A CA 1
ATOM 527 C C . LEU A 1 67 ? 6.104 6.337 -13.941 1.00 97.00 67 LEU A C 1
ATOM 529 O O . LEU A 1 67 ? 6.116 7.292 -13.158 1.00 97.00 67 LEU A O 1
ATOM 533 N N . PRO A 1 68 ? 5.037 6.038 -14.699 1.00 95.75 68 PRO A N 1
ATOM 534 C CA . PRO A 1 68 ? 3.725 6.634 -14.479 1.00 95.75 68 PRO A CA 1
ATOM 535 C C . PRO A 1 68 ? 3.250 6.431 -13.022 1.00 95.75 68 PRO A C 1
ATOM 537 O O . PRO A 1 68 ? 3.509 5.399 -12.403 1.00 95.75 68 PRO A O 1
ATOM 540 N N . ALA A 1 69 ? 2.613 7.438 -12.423 1.00 95.69 69 ALA A N 1
ATOM 541 C CA . ALA A 1 69 ? 2.306 7.443 -10.987 1.00 95.69 69 ALA A CA 1
ATOM 542 C C . ALA A 1 69 ? 1.068 6.602 -10.607 1.00 95.69 69 ALA A C 1
ATOM 544 O O . ALA A 1 69 ? 0.747 6.463 -9.427 1.00 95.69 69 ALA A O 1
ATOM 545 N N . GLU A 1 70 ? 0.362 6.044 -11.587 1.00 95.31 70 GLU A N 1
ATOM 546 C CA . GLU A 1 70 ? -0.987 5.505 -11.459 1.00 95.31 70 GLU A CA 1
ATOM 547 C C . GLU A 1 70 ? -1.073 4.343 -10.465 1.00 95.31 70 GLU A C 1
ATOM 549 O O . GLU A 1 70 ? -2.034 4.286 -9.695 1.00 95.31 70 GLU A O 1
ATOM 554 N N . SER A 1 71 ? -0.087 3.437 -10.425 1.00 96.12 71 SER A N 1
ATOM 555 C CA . SER A 1 71 ? -0.075 2.343 -9.440 1.00 96.12 71 SER A CA 1
ATOM 556 C C . SER A 1 71 ? -0.056 2.874 -8.008 1.00 96.12 71 SER A C 1
ATOM 558 O O . SER A 1 71 ? -0.840 2.429 -7.171 1.00 96.12 71 SER A O 1
ATOM 560 N N . TYR A 1 72 ? 0.763 3.892 -7.742 1.00 95.69 72 TYR A N 1
ATOM 561 C CA . TYR A 1 72 ? 0.839 4.541 -6.434 1.00 95.69 72 TYR A CA 1
ATOM 562 C C . TYR A 1 72 ? -0.411 5.367 -6.133 1.00 95.69 72 TYR A C 1
ATOM 564 O O . TYR A 1 72 ? -0.941 5.299 -5.026 1.00 95.69 72 TYR A O 1
ATOM 572 N N . SER A 1 73 ? -0.939 6.100 -7.117 1.00 97.62 73 SER A N 1
ATOM 573 C CA . SER A 1 73 ? -2.177 6.868 -6.955 1.00 97.62 73 SER A CA 1
ATOM 574 C C . SER A 1 73 ? -3.365 5.977 -6.593 1.00 97.62 73 SER A C 1
ATOM 576 O O . SER A 1 73 ? -4.173 6.365 -5.746 1.00 97.62 73 SER A O 1
ATOM 578 N N . ARG A 1 74 ? -3.466 4.771 -7.170 1.00 97.50 74 ARG A N 1
ATOM 579 C CA . ARG A 1 74 ? -4.495 3.786 -6.797 1.00 97.50 74 ARG A CA 1
ATOM 580 C C . ARG A 1 74 ? -4.345 3.344 -5.341 1.00 97.50 74 ARG A C 1
ATOM 582 O O . ARG A 1 74 ? -5.338 3.346 -4.613 1.00 97.50 74 ARG A O 1
ATOM 589 N N . ILE A 1 75 ? -3.119 3.050 -4.901 1.00 97.62 75 ILE A N 1
ATOM 590 C CA . ILE A 1 75 ? -2.823 2.665 -3.510 1.00 97.62 75 ILE A CA 1
ATOM 591 C C . ILE A 1 75 ? -3.217 3.786 -2.549 1.00 97.62 75 ILE A C 1
ATOM 593 O O . ILE A 1 75 ? -3.993 3.559 -1.621 1.00 97.62 75 ILE A O 1
ATOM 597 N N . PHE A 1 76 ? -2.76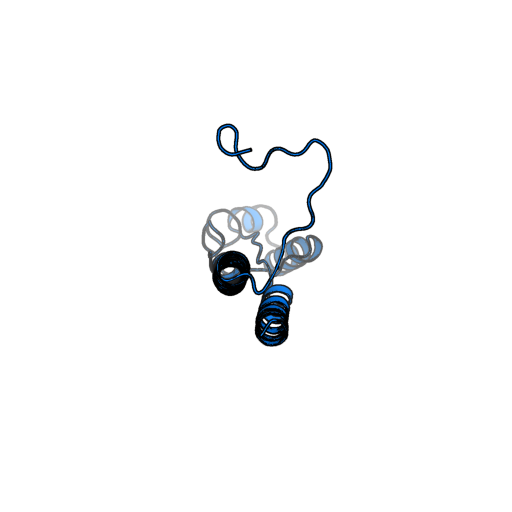1 5.015 -2.798 1.00 97.94 76 PHE A N 1
ATOM 598 C CA . PHE A 1 76 ? -3.086 6.155 -1.939 1.00 97.94 76 PHE A CA 1
ATOM 599 C C . PHE A 1 76 ? -4.582 6.449 -1.910 1.00 97.94 76 PHE A C 1
ATOM 601 O O . PHE A 1 76 ? -5.130 6.708 -0.842 1.00 97.94 76 PHE A O 1
ATOM 608 N N . SER A 1 77 ? -5.268 6.333 -3.046 1.00 97.94 77 SER A N 1
ATOM 609 C CA . SER A 1 77 ? -6.724 6.494 -3.096 1.00 97.94 77 SER A CA 1
ATOM 610 C C . SER A 1 77 ? -7.441 5.445 -2.242 1.00 97.94 77 SER A C 1
ATOM 612 O O . SER A 1 77 ? -8.412 5.771 -1.564 1.00 97.94 77 SER A O 1
ATOM 614 N N . SER A 1 78 ? -6.955 4.199 -2.234 1.00 97.81 78 SER A N 1
ATOM 615 C CA . SER A 1 78 ? -7.489 3.140 -1.369 1.00 97.81 78 SER A CA 1
ATOM 616 C C . SER A 1 78 ? -7.256 3.439 0.110 1.00 97.81 78 SER A C 1
ATOM 618 O O . SER A 1 78 ? -8.179 3.340 0.917 1.00 97.81 78 SER A O 1
ATOM 620 N N . LEU A 1 79 ? -6.050 3.888 0.467 1.00 98.38 79 LEU A N 1
ATOM 621 C CA . LEU A 1 79 ? -5.716 4.268 1.841 1.00 98.38 79 LEU A CA 1
ATOM 622 C C . LEU A 1 79 ? -6.563 5.443 2.338 1.00 98.38 79 LEU A C 1
ATOM 624 O O . LEU A 1 79 ? -6.999 5.434 3.485 1.00 98.38 79 LEU A O 1
ATOM 628 N N . VAL A 1 80 ? -6.853 6.427 1.482 1.00 98.62 80 VAL A N 1
ATOM 629 C CA . VAL A 1 80 ? -7.754 7.538 1.824 1.00 98.62 80 VAL A CA 1
ATOM 630 C C . VAL A 1 80 ? -9.147 7.024 2.194 1.00 98.62 80 VAL A C 1
ATOM 632 O O . VAL A 1 80 ? -9.701 7.465 3.201 1.00 98.62 80 VAL A O 1
ATOM 635 N N . ARG A 1 81 ? -9.706 6.065 1.442 1.00 98.31 81 ARG A N 1
ATOM 636 C CA . ARG A 1 81 ? -11.025 5.483 1.756 1.00 98.31 81 ARG A CA 1
ATOM 637 C C . ARG A 1 81 ? -11.010 4.693 3.064 1.00 98.31 81 ARG A C 1
ATOM 639 O O . ARG A 1 81 ? -11.891 4.902 3.896 1.00 98.31 81 ARG A O 1
ATOM 646 N N . ILE A 1 82 ? -9.989 3.861 3.284 1.00 98.69 82 ILE A N 1
ATOM 647 C CA . ILE A 1 82 ? -9.801 3.116 4.543 1.00 98.69 82 ILE A CA 1
ATOM 648 C C . ILE A 1 82 ? -9.723 4.081 5.730 1.00 98.69 82 ILE A C 1
ATOM 650 O O . ILE A 1 82 ? -10.450 3.923 6.710 1.00 98.69 82 ILE A O 1
ATOM 654 N N . ASN A 1 83 ? -8.897 5.120 5.619 1.00 98.75 83 ASN A N 1
ATOM 655 C CA . ASN A 1 83 ? -8.740 6.124 6.666 1.00 98.75 83 ASN A CA 1
ATOM 656 C C . ASN A 1 83 ? -10.037 6.894 6.922 1.00 98.75 83 ASN A C 1
ATOM 658 O O . ASN A 1 83 ? -10.338 7.195 8.071 1.00 98.75 83 ASN A O 1
ATOM 662 N N . GLY A 1 84 ? -10.830 7.166 5.882 1.00 98.75 84 GLY A N 1
ATOM 663 C CA . GLY A 1 84 ? -12.161 7.749 6.032 1.00 98.75 84 GLY A CA 1
ATOM 664 C C . GLY A 1 84 ? -13.087 6.879 6.886 1.00 98.75 84 GLY A C 1
ATOM 665 O O . GLY A 1 84 ? -13.740 7.394 7.787 1.00 98.75 84 GLY A O 1
ATOM 666 N N . ILE A 1 85 ? -13.096 5.558 6.665 1.00 98.69 85 ILE A N 1
ATOM 667 C CA . ILE A 1 85 ? -13.897 4.613 7.465 1.00 98.69 85 ILE A CA 1
ATOM 668 C C . ILE A 1 85 ? -13.409 4.563 8.922 1.00 98.69 85 ILE A C 1
ATOM 670 O O . ILE A 1 85 ? -14.219 4.525 9.846 1.00 98.69 85 ILE A O 1
ATOM 674 N N . LEU A 1 86 ? -12.093 4.569 9.144 1.00 98.69 86 LEU A N 1
ATOM 675 C CA . LEU A 1 86 ? -11.511 4.556 10.491 1.00 98.69 86 LEU A CA 1
ATOM 676 C C . LEU A 1 86 ? -11.748 5.865 11.249 1.00 98.69 86 LEU A C 1
ATOM 678 O O . LEU A 1 86 ? -11.949 5.840 12.464 1.00 98.69 86 LEU A O 1
ATOM 682 N N . LEU A 1 87 ? -11.720 7.000 10.549 1.00 98.81 87 LEU A N 1
ATOM 683 C CA . LEU A 1 87 ? -12.016 8.304 11.129 1.00 98.81 87 LEU A CA 1
ATOM 684 C C . LEU A 1 87 ? -13.473 8.369 11.591 1.00 98.81 87 LEU A C 1
ATOM 686 O O . LEU A 1 87 ? -13.722 8.752 12.729 1.00 98.81 87 LEU A O 1
ATOM 690 N N . ASP A 1 88 ? -14.393 7.929 10.736 1.00 98.62 88 ASP A N 1
ATOM 691 C CA . ASP A 1 88 ? -15.826 7.813 11.023 1.00 98.62 88 ASP A CA 1
ATOM 692 C C . ASP A 1 88 ? -16.066 6.935 12.268 1.00 98.62 88 ASP A C 1
ATOM 694 O O . ASP A 1 88 ? -16.648 7.384 13.254 1.00 98.62 88 ASP A O 1
ATOM 698 N N . LEU A 1 89 ? -15.459 5.740 12.314 1.00 98.62 89 LEU A N 1
ATOM 699 C CA . LEU A 1 89 ? -15.510 4.863 13.492 1.00 98.62 89 LEU A CA 1
ATOM 700 C C . LEU A 1 89 ? -14.975 5.555 14.753 1.00 98.62 89 LEU A C 1
ATOM 702 O O . LEU A 1 89 ? -15.546 5.430 15.834 1.00 98.62 89 LEU A O 1
ATOM 706 N N . THR A 1 90 ? -13.851 6.259 14.634 1.00 98.56 90 THR A N 1
ATOM 707 C CA . THR A 1 90 ? -13.204 6.933 15.767 1.00 98.56 90 THR A CA 1
ATOM 708 C C . THR A 1 90 ? -14.088 8.046 16.325 1.00 98.56 90 THR A C 1
ATOM 710 O O . THR A 1 90 ? -14.184 8.198 17.543 1.00 98.56 90 THR A O 1
ATOM 713 N N . GLN A 1 91 ? -14.753 8.804 15.451 1.00 98.62 91 GLN A N 1
ATOM 714 C CA . GLN A 1 91 ? -15.690 9.858 15.835 1.00 98.62 91 GLN A CA 1
ATOM 715 C C . GLN A 1 91 ? -16.928 9.281 16.531 1.00 98.62 91 GLN A C 1
ATOM 717 O O . GLN A 1 91 ? -17.327 9.800 17.577 1.00 98.62 91 GLN 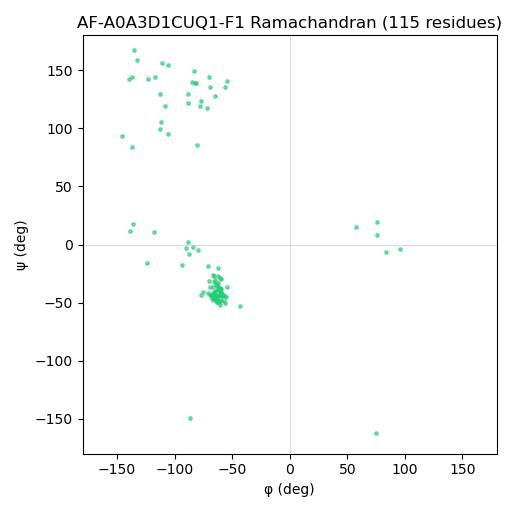A O 1
ATOM 722 N N . ASP A 1 92 ? -17.465 8.167 16.034 1.00 98.38 92 ASP A N 1
ATOM 723 C CA . ASP A 1 92 ? -18.592 7.469 16.658 1.00 98.38 92 ASP A CA 1
ATOM 724 C C . ASP A 1 92 ? -18.233 6.899 18.034 1.00 98.38 92 ASP A C 1
ATOM 726 O O . ASP A 1 92 ? -18.953 7.122 19.006 1.00 98.38 92 ASP A O 1
ATOM 730 N N . ILE A 1 93 ? -17.087 6.222 18.169 1.00 98.44 93 ILE A N 1
ATOM 731 C CA . ILE A 1 93 ? -16.623 5.711 19.468 1.00 98.44 93 ILE A CA 1
ATOM 732 C C . ILE A 1 93 ? -16.395 6.857 20.456 1.00 98.44 93 ILE A C 1
ATOM 734 O O . ILE A 1 93 ? -16.815 6.756 21.611 1.00 98.44 93 ILE A O 1
ATOM 738 N N . TRP A 1 94 ? -15.774 7.958 20.018 1.00 98.44 94 TRP A N 1
ATOM 739 C CA . TRP A 1 94 ? -15.618 9.153 20.848 1.00 98.44 94 TRP A CA 1
ATOM 740 C C . TRP A 1 94 ? -16.977 9.666 21.330 1.00 98.44 94 TRP A C 1
ATOM 742 O O . TRP A 1 94 ? -17.142 9.976 22.513 1.00 98.44 94 TRP A O 1
ATOM 752 N N . ARG A 1 95 ? -17.976 9.692 20.441 1.00 98.25 95 ARG A N 1
ATOM 753 C CA . ARG A 1 95 ? -19.322 10.141 20.784 1.00 98.25 95 ARG A CA 1
ATOM 754 C C . ARG A 1 95 ? -20.009 9.196 21.765 1.00 98.25 95 ARG A C 1
ATOM 756 O O . ARG A 1 95 ? -20.555 9.666 22.757 1.00 98.25 95 ARG A O 1
ATOM 763 N N . TYR A 1 96 ? -19.921 7.886 21.557 1.00 98.25 96 TYR A N 1
ATOM 764 C CA . TYR A 1 96 ? -20.469 6.894 22.483 1.00 98.25 96 TYR A CA 1
ATOM 765 C C . TYR A 1 96 ? -19.824 6.953 23.870 1.00 98.25 96 TYR A C 1
ATOM 767 O O . TYR A 1 96 ? -20.507 6.708 24.863 1.00 98.25 96 TYR A O 1
ATOM 775 N N . ILE A 1 97 ? -18.535 7.295 23.962 1.00 98.25 97 ILE A N 1
ATOM 776 C CA . ILE A 1 97 ? -17.877 7.567 25.247 1.00 98.25 97 ILE A CA 1
ATOM 777 C C . ILE A 1 97 ? -18.449 8.844 25.872 1.00 98.25 97 ILE A C 1
ATOM 779 O O . ILE A 1 97 ? -18.795 8.843 27.052 1.00 98.25 97 ILE A O 1
ATOM 783 N N . SER A 1 98 ? -18.591 9.917 25.088 1.00 97.94 98 SER A N 1
ATOM 784 C CA . SER A 1 98 ? -19.152 11.190 25.560 1.00 97.94 98 SER A CA 1
ATOM 785 C C . SER A 1 98 ? -20.594 11.057 26.059 1.00 97.94 98 SER A C 1
ATOM 787 O O . SER A 1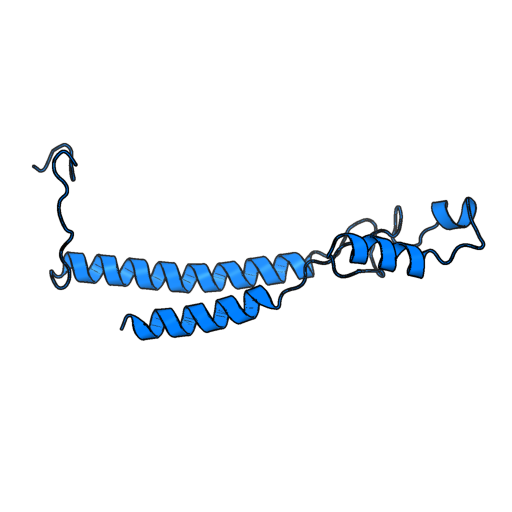 98 ? -20.959 11.718 27.028 1.00 97.94 98 SER A O 1
ATOM 789 N N . ASP A 1 99 ? -21.407 10.224 25.409 1.00 98.06 99 ASP A N 1
ATOM 790 C CA . ASP A 1 99 ? -22.804 9.974 25.781 1.00 98.06 99 ASP A CA 1
ATOM 791 C C . ASP A 1 99 ? -22.933 8.907 26.895 1.00 98.06 99 ASP A C 1
ATOM 793 O O . ASP A 1 99 ? -24.034 8.614 27.358 1.00 98.06 99 ASP A O 1
ATOM 797 N N . GLY A 1 100 ? -21.819 8.316 27.348 1.00 97.31 100 GLY A N 1
ATOM 798 C CA . GLY A 1 100 ? -21.792 7.307 28.412 1.00 97.31 100 GLY A CA 1
ATOM 799 C C . GLY A 1 100 ? -22.258 5.909 27.987 1.00 97.31 100 GLY A C 1
ATOM 800 O O . GLY A 1 100 ? -22.396 5.028 28.834 1.00 97.31 100 GLY A O 1
ATOM 801 N N . CYS A 1 101 ? -22.478 5.675 26.690 1.00 97.50 101 CYS A N 1
ATOM 802 C CA . CYS A 1 101 ? -22.792 4.351 26.145 1.00 97.50 101 CYS A CA 1
ATOM 803 C C . CYS A 1 101 ? -21.613 3.377 26.285 1.00 97.50 101 CYS A C 1
ATOM 805 O O . CYS A 1 101 ? -21.818 2.175 26.448 1.00 97.50 101 CYS A O 1
ATOM 807 N N . LEU A 1 102 ? -20.382 3.894 26.212 1.00 96.81 102 LEU A N 1
ATOM 808 C CA . LEU A 1 102 ? -19.145 3.146 26.415 1.00 96.81 102 LEU A CA 1
ATOM 809 C C . LEU A 1 102 ? -18.317 3.792 27.526 1.00 96.81 102 LEU A C 1
ATOM 811 O O . LEU A 1 102 ? -18.215 5.012 27.612 1.00 96.81 102 LEU A O 1
ATOM 815 N N . ILE A 1 103 ? -17.671 2.961 28.342 1.00 95.62 103 ILE A N 1
ATOM 816 C CA . ILE A 1 103 ? -16.742 3.413 29.382 1.00 95.62 103 ILE A CA 1
ATOM 817 C C . ILE A 1 103 ? -15.337 2.888 29.105 1.00 95.62 103 ILE A C 1
ATOM 819 O O . ILE A 1 103 ? -15.147 1.764 28.640 1.00 95.62 103 ILE A O 1
ATOM 823 N N . GLN A 1 104 ? -14.340 3.710 29.416 1.00 95.00 104 GLN A N 1
ATOM 824 C CA . GLN A 1 104 ? -12.935 3.337 29.297 1.00 95.00 104 GLN A CA 1
ATOM 825 C C . GLN A 1 104 ? -12.478 2.682 30.599 1.00 95.00 104 GLN A C 1
ATOM 827 O O . GLN A 1 104 ? -12.697 3.221 31.683 1.00 95.00 104 GLN A O 1
ATOM 832 N N . LYS A 1 105 ? -11.843 1.510 30.507 1.00 95.31 105 LYS A N 1
ATOM 833 C CA . LYS A 1 105 ? -11.297 0.822 31.680 1.00 95.31 105 LYS A CA 1
ATOM 834 C C . LYS A 1 105 ? -10.059 1.583 32.184 1.00 95.31 105 LYS A C 1
ATOM 836 O O . LYS A 1 105 ? -9.074 1.631 31.449 1.00 95.31 105 LYS A O 1
ATOM 841 N N . PRO A 1 106 ? -10.062 2.126 33.416 1.00 91.88 106 PRO A N 1
ATOM 842 C CA . PRO A 1 106 ? -8.896 2.816 33.948 1.00 91.88 106 PRO A CA 1
ATOM 843 C C . PRO A 1 106 ? -7.769 1.821 34.245 1.00 91.88 106 PRO A C 1
ATOM 845 O O . PRO A 1 106 ? -8.007 0.695 34.694 1.00 91.88 106 PRO A O 1
ATOM 848 N N . ILE A 1 107 ? -6.531 2.252 34.015 1.00 94.94 107 ILE A N 1
ATOM 849 C CA . ILE A 1 107 ? -5.320 1.513 34.374 1.00 94.94 107 ILE A CA 1
ATOM 850 C C . ILE A 1 107 ? -4.608 2.300 35.472 1.00 94.94 107 ILE A C 1
ATOM 852 O O . ILE A 1 107 ? -4.397 3.506 35.347 1.00 94.94 107 ILE A O 1
ATOM 856 N N . SER A 1 108 ? -4.252 1.617 36.561 1.00 94.38 108 SER A N 1
ATOM 857 C CA . SER A 1 108 ? -3.593 2.249 37.708 1.00 94.38 108 SER A CA 1
ATOM 858 C C . SER A 1 108 ? -2.307 2.966 37.284 1.00 94.38 108 SER A C 1
ATOM 860 O O . SER A 1 108 ? -1.520 2.432 36.502 1.00 94.38 108 SER A O 1
ATOM 862 N N . GLY A 1 109 ? -2.110 4.183 37.790 1.00 92.88 109 GLY A N 1
ATOM 863 C CA . GLY A 1 109 ? -0.954 5.024 37.476 1.00 92.88 109 GLY A CA 1
ATOM 864 C C . GLY A 1 109 ? -1.067 5.836 36.181 1.00 92.88 109 GLY A C 1
ATOM 865 O O . GLY A 1 109 ? -0.205 6.677 35.940 1.00 92.88 109 GLY A O 1
ATOM 866 N N . GLN A 1 110 ? -2.106 5.641 35.362 1.00 93.75 110 GLN A N 1
ATOM 867 C CA . GLN A 1 110 ? -2.361 6.514 34.213 1.00 93.75 110 GLN A CA 1
ATOM 868 C C . GLN A 1 110 ? -3.103 7.782 34.642 1.00 93.75 110 GLN A C 1
ATOM 870 O O . GLN A 1 110 ? -4.025 7.734 35.453 1.00 93.75 110 GLN A O 1
ATOM 875 N N . VAL A 1 111 ? -2.700 8.916 34.069 1.00 91.44 111 VAL A N 1
ATOM 876 C CA . VAL A 1 111 ? -3.299 10.230 34.320 1.00 91.44 111 VAL A CA 1
ATOM 877 C C . VAL A 1 111 ? -4.088 10.639 33.083 1.00 91.44 111 VAL A C 1
ATOM 879 O O . VAL A 1 111 ? -3.514 10.754 32.002 1.00 91.44 111 VAL A O 1
ATOM 882 N N . GLY A 1 112 ? -5.399 10.845 33.236 1.00 90.44 112 GLY A N 1
ATOM 883 C CA . GLY A 1 112 ? -6.265 11.296 32.142 1.00 90.44 112 GLY A CA 1
ATOM 884 C C . GLY A 1 112 ? -6.113 12.789 31.844 1.00 90.44 112 GLY A C 1
ATOM 885 O O . GLY A 1 112 ? -6.014 13.190 30.688 1.00 90.44 112 GLY A O 1
ATOM 886 N N . SER A 1 113 ? -6.047 13.616 32.888 1.00 92.62 113 SER A N 1
ATOM 887 C CA . SER A 1 113 ? -5.812 15.057 32.800 1.00 92.62 113 SER A CA 1
ATOM 888 C C . SER A 1 113 ? -4.862 15.493 33.911 1.00 92.62 113 SER A C 1
ATOM 890 O O . SER A 1 113 ? -4.933 14.999 35.032 1.00 92.62 113 SER A O 1
ATOM 892 N N . SER A 1 114 ? -3.965 16.431 33.608 1.00 92.50 114 SER A N 1
ATOM 893 C CA . SER A 1 114 ? -3.016 16.973 34.587 1.00 92.50 114 SER A CA 1
ATOM 894 C C . SER A 1 114 ? -3.671 17.872 35.639 1.00 92.50 114 SER A C 1
ATOM 896 O O . SER A 1 114 ? -3.067 18.126 36.678 1.00 92.50 114 SER A O 1
ATOM 898 N N . THR A 1 115 ? -4.884 18.369 35.377 1.00 94.31 115 THR A N 1
ATOM 899 C CA . THR A 1 115 ? -5.592 19.333 36.238 1.00 94.31 115 THR A CA 1
ATOM 900 C C . THR A 1 115 ? -6.972 18.864 36.684 1.00 94.31 115 THR A C 1
ATOM 902 O O . THR A 1 115 ? -7.526 19.430 37.624 1.00 94.31 115 THR A O 1
ATOM 905 N N . MET A 1 116 ? -7.528 17.847 36.023 1.00 90.75 116 MET A N 1
ATOM 906 C CA . MET A 1 116 ? -8.818 17.252 36.368 1.00 90.75 116 MET A CA 1
ATOM 907 C C . MET A 1 116 ? -8.553 15.823 36.859 1.00 90.75 116 MET A C 1
ATOM 909 O O . MET A 1 116 ? -8.283 14.965 36.014 1.00 90.75 116 MET A O 1
ATOM 913 N N . PRO A 1 117 ? -8.520 15.603 38.189 1.00 75.31 117 PRO A N 1
ATOM 914 C CA . PRO A 1 117 ? -8.225 14.296 38.769 1.00 75.31 117 PRO A CA 1
ATOM 915 C C . PRO A 1 117 ? -9.302 13.253 38.456 1.00 75.31 117 PRO A C 1
ATOM 917 O O . PRO A 1 117 ? -10.468 13.645 38.217 1.00 75.31 117 PRO A O 1
#

Foldseek 3Di:
DVVVLVVQLVVLVVQLVPQFAEDEDQPQFLPCVVVCVVPVPDPVLVVGQVVQVVVVHHYDNRGTNDDDCVSVVSNVVSVVSNVVSVVVVVVVVVVCCVVVVDDDDDDPPDDPDPPDD